Protein AF-A0A519RKP4-F1 (afdb_monomer)

Foldseek 3Di:
DDWDWDDDPPWWTWTWDQDPVLWIWTAWTTDVPPGIFGCNPPTDTDDPVLSVQLVVQVPDPDHPCVSNLVSVLVSCVVCVVRDDVVRCVVVVSDPPPD

Radius of gyration: 13.01 Å; Cα contacts (8 Å, |Δi|>4): 133; chains: 1; bounding box: 34×30×34 Å

Mean predicted aligned error: 7.37 Å

Structure (mmCIF, N/CA/C/O backbone):
data_AF-A0A519RKP4-F1
#
_entry.id   AF-A0A519RKP4-F1
#
loop_
_atom_site.group_PDB
_atom_site.id
_atom_site.type_symbol
_atom_site.label_atom_id
_atom_site.label_alt_id
_atom_site.label_comp_id
_atom_site.label_asym_id
_atom_site.label_entity_id
_atom_site.label_seq_id
_atom_site.pdbx_PDB_ins_code
_atom_site.Cartn_x
_atom_site.Cartn_y
_atom_site.Cartn_z
_atom_site.occupancy
_atom_site.B_iso_or_equiv
_atom_site.auth_seq_id
_atom_site.auth_comp_id
_atom_site.auth_asym_id
_atom_site.auth_atom_id
_atom_site.pdbx_PDB_model_num
ATOM 1 N N . MET A 1 1 ? -4.330 14.836 6.276 1.00 28.73 1 MET A N 1
ATOM 2 C CA . MET A 1 1 ? -3.654 13.925 5.331 1.00 28.73 1 MET A CA 1
ATOM 3 C C . MET A 1 1 ? -2.602 13.181 6.141 1.00 28.73 1 MET A C 1
ATOM 5 O O . MET A 1 1 ? -1.655 13.816 6.581 1.00 28.73 1 MET A O 1
ATOM 9 N N . ALA A 1 2 ? -2.853 11.922 6.509 1.00 27.86 2 ALA A N 1
ATOM 10 C CA . ALA A 1 2 ? -1.916 11.144 7.321 1.00 27.86 2 ALA A CA 1
ATOM 11 C C . ALA A 1 2 ? -0.908 10.482 6.377 1.00 27.86 2 ALA A C 1
ATOM 13 O O . ALA A 1 2 ? -1.285 9.639 5.569 1.00 27.86 2 ALA A O 1
ATOM 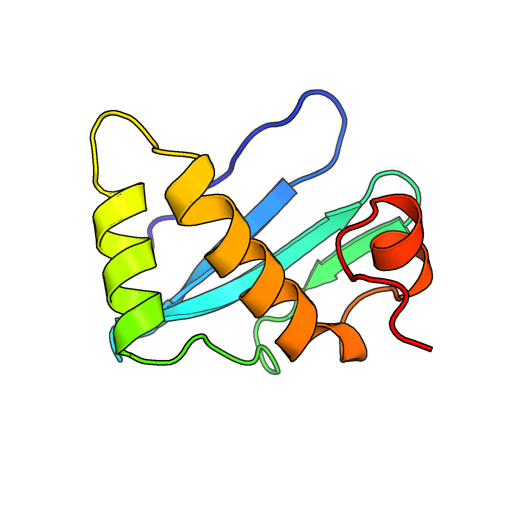14 N N . ILE A 1 3 ? 0.340 10.939 6.432 1.00 36.12 3 ILE A N 1
ATOM 15 C CA . ILE A 1 3 ? 1.452 10.389 5.660 1.00 36.12 3 ILE A CA 1
ATOM 16 C C . ILE A 1 3 ? 2.130 9.352 6.561 1.00 36.12 3 ILE A C 1
ATOM 18 O O . ILE A 1 3 ? 2.659 9.702 7.615 1.00 36.12 3 ILE A O 1
ATOM 22 N N . PHE A 1 4 ? 2.057 8.074 6.191 1.00 42.28 4 PHE A N 1
ATOM 23 C CA . PHE A 1 4 ? 2.667 6.981 6.949 1.00 42.28 4 PHE A CA 1
ATOM 24 C C . PHE A 1 4 ? 4.066 6.699 6.395 1.00 42.28 4 PHE A C 1
ATOM 26 O O . PHE A 1 4 ? 4.223 5.908 5.471 1.00 42.28 4 PHE A O 1
ATOM 33 N N . THR A 1 5 ? 5.088 7.351 6.952 1.00 41.31 5 THR A N 1
ATOM 34 C CA . THR A 1 5 ? 6.479 7.187 6.503 1.00 41.31 5 THR A CA 1
ATOM 35 C C . THR A 1 5 ? 7.202 6.127 7.340 1.00 41.31 5 THR A C 1
ATOM 37 O O . THR A 1 5 ? 7.678 6.410 8.443 1.00 41.31 5 THR A O 1
ATOM 40 N N . LYS A 1 6 ? 7.345 4.899 6.821 1.00 46.88 6 LYS A N 1
ATOM 41 C CA . LYS A 1 6 ? 8.210 3.884 7.450 1.00 46.88 6 LYS A CA 1
ATOM 42 C C . LYS A 1 6 ? 9.672 4.196 7.113 1.00 46.88 6 LYS A C 1
ATOM 44 O O . LYS A 1 6 ? 10.102 4.029 5.977 1.00 46.88 6 LYS A O 1
ATOM 49 N N . HIS A 1 7 ? 10.427 4.669 8.103 1.00 41.00 7 HIS A N 1
ATOM 50 C CA . HIS A 1 7 ? 11.858 4.938 7.965 1.00 41.00 7 HIS A CA 1
ATOM 51 C C . HIS A 1 7 ? 12.642 3.630 8.076 1.00 41.00 7 HIS A C 1
ATOM 53 O O . HIS A 1 7 ? 12.801 3.086 9.169 1.00 41.00 7 HIS A O 1
ATOM 59 N N . VAL A 1 8 ? 13.166 3.138 6.959 1.00 48.00 8 VAL A N 1
ATOM 60 C CA . VAL A 1 8 ? 14.179 2.081 6.959 1.00 48.00 8 VAL A CA 1
ATOM 61 C C . VAL A 1 8 ? 15.528 2.769 6.741 1.00 48.00 8 VAL A C 1
ATOM 63 O O . VAL A 1 8 ? 15.684 3.591 5.839 1.00 48.00 8 VAL A O 1
ATOM 66 N N . ARG A 1 9 ? 16.491 2.552 7.646 1.00 41.81 9 ARG A N 1
ATOM 67 C CA . AR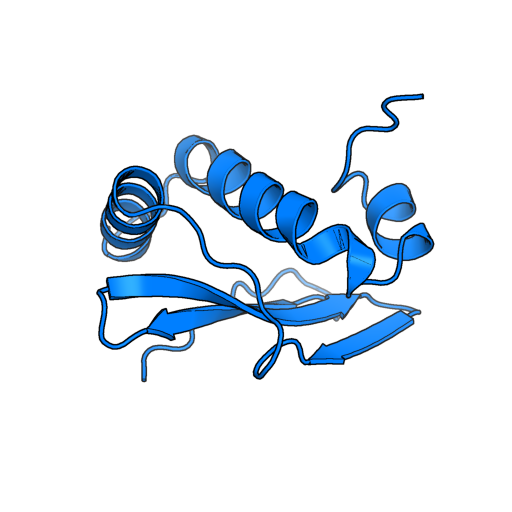G A 1 9 ? 17.786 3.256 7.620 1.00 41.81 9 ARG A CA 1
ATOM 68 C C . ARG A 1 9 ? 18.451 3.097 6.237 1.00 41.81 9 ARG A C 1
ATOM 70 O O . ARG A 1 9 ? 18.654 1.976 5.789 1.00 41.81 9 ARG A O 1
ATOM 77 N N . LYS A 1 10 ? 18.818 4.250 5.649 1.00 42.75 10 LYS A N 1
ATOM 78 C CA . LYS A 1 10 ? 19.277 4.545 4.268 1.00 42.75 10 LYS A CA 1
ATOM 79 C C . LYS A 1 10 ? 18.183 4.613 3.182 1.00 42.75 10 LYS A C 1
ATOM 81 O O . LYS A 1 10 ? 17.922 3.642 2.489 1.00 42.75 10 LYS A O 1
ATOM 86 N N . GLY A 1 11 ? 17.629 5.816 2.984 1.00 55.53 11 GLY A N 1
ATOM 87 C CA . GLY A 1 11 ? 17.253 6.368 1.665 1.00 55.53 11 GLY A CA 1
ATOM 88 C C . GLY A 1 11 ? 15.970 5.885 0.980 1.00 55.53 11 GLY A C 1
ATOM 89 O O . GLY A 1 11 ? 15.502 6.558 0.061 1.00 55.53 11 GLY A O 1
ATOM 90 N N . HIS A 1 12 ? 15.372 4.779 1.419 1.00 66.62 12 HIS A N 1
ATOM 91 C CA . HIS A 1 12 ? 14.164 4.234 0.802 1.00 66.62 12 HIS A CA 1
ATOM 92 C C . HIS A 1 12 ? 12.937 4.468 1.679 1.00 66.62 12 HIS A C 1
ATOM 94 O O . HIS A 1 12 ? 12.922 4.163 2.873 1.00 66.62 12 HIS A O 1
ATOM 100 N N . PHE A 1 13 ? 11.901 5.038 1.076 1.00 77.69 13 PHE A N 1
ATOM 101 C CA . PHE A 1 13 ? 10.618 5.268 1.721 1.00 77.69 13 PHE A CA 1
ATOM 102 C C . PHE A 1 13 ? 9.495 5.039 0.720 1.00 77.69 13 PHE A C 1
ATOM 104 O O . PHE A 1 13 ? 9.660 5.206 -0.491 1.00 77.69 13 PHE A O 1
ATOM 111 N N . ILE A 1 14 ? 8.352 4.634 1.256 1.00 82.50 14 ILE A N 1
ATOM 112 C CA . ILE A 1 14 ? 7.121 4.440 0.509 1.00 82.50 14 ILE A CA 1
ATOM 113 C C . ILE A 1 14 ? 6.057 5.272 1.200 1.00 82.50 14 ILE A C 1
ATOM 115 O O . ILE A 1 14 ? 5.854 5.132 2.406 1.00 82.50 14 ILE A O 1
ATOM 119 N N . ASP A 1 15 ? 5.391 6.120 0.427 1.00 86.56 15 ASP A N 1
ATOM 120 C CA . ASP A 1 15 ? 4.258 6.907 0.881 1.00 86.56 15 ASP A CA 1
ATOM 121 C C . ASP A 1 15 ? 2.965 6.341 0.319 1.00 86.56 15 ASP A C 1
ATOM 123 O O . ASP A 1 15 ? 2.843 6.049 -0.874 1.00 86.56 15 ASP A O 1
ATOM 127 N N . PHE A 1 16 ? 1.968 6.272 1.191 1.00 88.00 16 PHE A N 1
ATOM 128 C CA . PHE A 1 16 ? 0.612 5.863 0.863 1.00 88.00 16 PHE A CA 1
ATOM 129 C C . PHE A 1 16 ? -0.335 7.047 1.020 1.00 88.00 16 PHE A C 1
ATOM 131 O O . PHE A 1 16 ? -0.095 7.961 1.811 1.00 88.00 16 PHE A O 1
ATOM 138 N N . ASN A 1 17 ? -1.435 7.014 0.283 1.00 89.19 17 ASN A N 1
ATOM 139 C CA . ASN A 1 17 ? -2.522 7.964 0.423 1.00 89.19 17 ASN A CA 1
ATOM 140 C C . ASN A 1 17 ? -3.840 7.236 0.656 1.00 89.19 17 ASN A C 1
ATOM 142 O O . ASN A 1 17 ? -4.094 6.180 0.081 1.00 89.19 17 ASN A O 1
ATOM 146 N N . LEU A 1 18 ? -4.674 7.835 1.501 1.00 88.75 18 LEU A N 1
ATOM 147 C CA . LEU A 1 18 ? -6.045 7.414 1.724 1.00 88.75 18 LEU A CA 1
ATOM 148 C C . LEU A 1 18 ? -6.956 8.319 0.900 1.00 88.75 18 LEU A C 1
ATOM 150 O O . LEU A 1 18 ? -7.029 9.525 1.148 1.00 88.75 18 LEU A O 1
ATOM 154 N N . THR A 1 19 ? -7.639 7.750 -0.086 1.00 86.75 19 THR A N 1
ATOM 155 C CA . THR A 1 19 ? -8.577 8.509 -0.914 1.00 86.75 19 THR A CA 1
ATOM 156 C C . THR A 1 19 ? -9.857 8.840 -0.149 1.00 86.75 19 THR A C 1
ATOM 158 O O . THR A 1 19 ? -10.157 8.257 0.894 1.00 86.75 19 THR A O 1
ATOM 161 N N . THR A 1 20 ? -10.659 9.755 -0.695 1.00 85.62 20 THR A N 1
ATOM 162 C CA . THR A 1 20 ? -12.001 10.083 -0.182 1.00 85.62 20 THR A CA 1
ATOM 163 C C . THR A 1 20 ? -12.910 8.856 -0.078 1.00 85.62 20 THR A C 1
ATOM 165 O O . THR A 1 20 ? -13.698 8.755 0.857 1.00 85.62 20 THR A O 1
ATOM 168 N N . ASP A 1 21 ? -12.733 7.884 -0.976 1.00 87.62 21 ASP A N 1
ATOM 169 C CA . ASP A 1 21 ? -13.442 6.595 -0.991 1.00 87.62 21 ASP A CA 1
ATOM 170 C C . ASP A 1 21 ? -12.908 5.573 0.028 1.00 87.62 21 ASP A C 1
ATOM 172 O O . ASP A 1 21 ? -13.305 4.411 0.010 1.00 87.62 21 ASP A O 1
ATOM 176 N N . LYS A 1 22 ? -11.994 5.987 0.914 1.00 88.94 22 LYS A N 1
ATOM 177 C CA . LYS A 1 22 ? -11.311 5.130 1.894 1.00 88.94 22 LYS A CA 1
ATOM 178 C C . LYS A 1 22 ? -10.504 3.989 1.262 1.00 88.94 22 LYS A C 1
ATOM 180 O O . LYS A 1 22 ? -10.370 2.920 1.855 1.00 88.94 22 LYS A O 1
ATOM 185 N N . LEU A 1 23 ? -9.951 4.224 0.073 1.00 91.56 23 LEU A N 1
ATOM 186 C CA . LEU A 1 23 ? -9.062 3.280 -0.597 1.00 91.56 23 LEU A CA 1
ATOM 187 C C . LEU A 1 23 ? -7.607 3.699 -0.416 1.00 91.56 23 LEU A C 1
ATOM 189 O O . LEU A 1 23 ? -7.289 4.890 -0.440 1.00 91.56 23 LEU A O 1
ATOM 193 N N . ILE A 1 24 ? -6.726 2.717 -0.248 1.00 91.56 24 ILE A N 1
ATOM 194 C CA . ILE A 1 24 ? -5.287 2.945 -0.125 1.00 91.56 24 ILE A CA 1
ATOM 195 C C . ILE A 1 24 ? -4.650 2.959 -1.512 1.00 91.56 24 ILE A C 1
ATOM 197 O O . ILE A 1 24 ? -4.851 2.046 -2.314 1.00 91.56 24 ILE A O 1
ATOM 201 N N . SER A 1 25 ? -3.869 4.000 -1.786 1.00 89.75 25 SER A N 1
ATOM 202 C CA . SER A 1 25 ? -3.146 4.194 -3.041 1.00 89.75 25 SER A CA 1
ATOM 203 C C . SER A 1 25 ? -1.666 4.470 -2.787 1.00 89.75 25 SER A C 1
ATOM 205 O O . SER A 1 25 ? -1.303 5.080 -1.780 1.00 89.75 25 SER A O 1
ATOM 207 N N . LEU A 1 26 ? -0.798 4.054 -3.712 1.00 88.75 26 LEU A N 1
ATOM 208 C CA . LEU A 1 26 ? 0.631 4.361 -3.643 1.00 88.75 26 LEU A CA 1
ATOM 209 C C . LEU A 1 26 ? 0.831 5.819 -4.062 1.00 88.75 26 LEU A C 1
ATOM 211 O O . LEU A 1 26 ? 0.395 6.207 -5.143 1.00 88.75 26 LEU A O 1
ATOM 215 N N . CYS A 1 27 ? 1.442 6.633 -3.211 1.00 87.31 27 CYS A N 1
ATOM 216 C CA . CYS A 1 27 ? 1.712 8.038 -3.499 1.00 87.31 27 CYS A CA 1
ATOM 217 C C . CYS A 1 27 ? 3.087 8.181 -4.129 1.00 87.31 27 CYS A C 1
ATOM 219 O O . CYS A 1 27 ? 3.222 8.703 -5.233 1.00 87.31 27 CYS A O 1
ATOM 221 N N . ARG A 1 28 ? 4.112 7.714 -3.415 1.00 86.88 28 ARG A N 1
ATOM 222 C CA . ARG A 1 28 ? 5.508 7.827 -3.828 1.00 86.88 28 ARG A CA 1
ATOM 223 C C . ARG A 1 28 ? 6.284 6.611 -3.387 1.00 86.88 28 ARG A C 1
ATOM 225 O O . ARG A 1 28 ? 5.977 6.012 -2.359 1.00 86.88 28 ARG A O 1
ATOM 232 N N . ILE A 1 29 ? 7.309 6.289 -4.154 1.00 86.06 29 ILE A N 1
ATOM 233 C CA . ILE A 1 29 ? 8.287 5.277 -3.794 1.00 86.06 29 ILE A CA 1
ATOM 234 C C . ILE A 1 29 ? 9.678 5.788 -4.140 1.00 86.06 29 ILE A C 1
ATOM 236 O O . ILE A 1 29 ? 9.903 6.304 -5.233 1.00 86.06 29 ILE A O 1
ATOM 240 N N . SER A 1 30 ? 10.596 5.677 -3.187 1.00 85.44 30 SER A 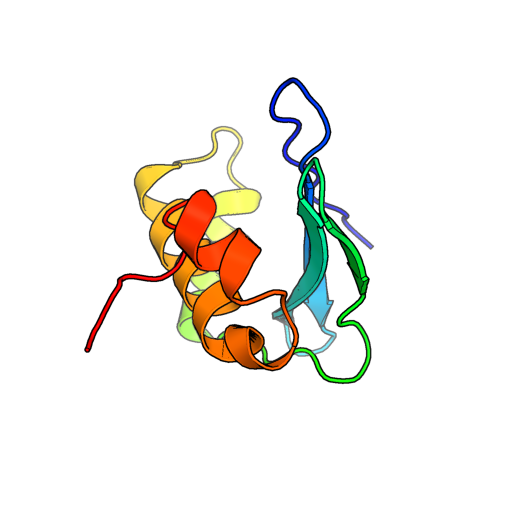N 1
ATOM 241 C CA . SER A 1 30 ? 11.996 6.044 -3.357 1.00 85.44 30 SER A CA 1
ATOM 242 C C . SER A 1 30 ? 12.868 4.820 -3.143 1.00 85.44 30 SER A C 1
ATOM 244 O O . SER A 1 30 ? 12.775 4.181 -2.093 1.00 85.44 30 SER A O 1
ATOM 246 N N . PHE A 1 31 ? 13.726 4.533 -4.118 1.00 82.69 31 PHE A N 1
ATOM 247 C CA . PHE A 1 31 ? 14.759 3.507 -4.024 1.00 82.69 31 PHE A CA 1
ATOM 248 C C . PHE A 1 31 ? 16.133 4.164 -4.083 1.00 82.69 31 PHE A C 1
ATOM 250 O O . PHE A 1 31 ? 16.384 5.040 -4.919 1.00 82.69 31 PHE A O 1
ATOM 257 N N . ASP A 1 32 ? 17.021 3.740 -3.188 1.00 77.88 32 ASP A N 1
ATOM 258 C CA . ASP A 1 32 ? 18.409 4.194 -3.189 1.00 77.88 32 ASP A CA 1
ATOM 259 C C . ASP A 1 32 ? 19.053 3.762 -4.518 1.00 77.88 32 ASP A C 1
ATOM 261 O O . ASP A 1 32 ? 18.908 2.618 -4.933 1.00 77.88 32 ASP A O 1
ATOM 265 N N . GLY A 1 33 ? 19.671 4.694 -5.245 1.00 79.38 33 GLY A N 1
ATOM 266 C CA . GLY A 1 33 ? 20.246 4.424 -6.571 1.00 79.38 33 GLY A CA 1
ATOM 267 C C . GLY A 1 33 ? 19.310 4.609 -7.778 1.00 79.38 33 GLY A C 1
ATOM 268 O O . GLY A 1 33 ? 19.820 4.812 -8.876 1.00 79.38 33 GLY A O 1
ATOM 269 N N . TYR A 1 34 ? 17.982 4.652 -7.599 1.00 81.06 34 TYR A N 1
ATOM 270 C CA . TYR A 1 34 ? 17.021 4.914 -8.694 1.00 81.06 34 TYR A CA 1
ATOM 271 C C . TYR A 1 34 ? 16.352 6.289 -8.595 1.00 81.06 34 TYR A C 1
ATOM 273 O O . TYR A 1 34 ? 15.995 6.888 -9.609 1.00 81.06 34 TYR A O 1
ATOM 281 N N . GLY A 1 35 ? 16.205 6.814 -7.376 1.00 83.19 35 GLY A N 1
ATOM 282 C CA . GLY A 1 35 ? 15.528 8.080 -7.108 1.00 83.19 35 GLY A CA 1
ATOM 283 C C . GLY A 1 35 ? 14.080 7.898 -6.650 1.00 83.19 35 GLY A C 1
ATOM 284 O O . GLY A 1 35 ? 13.703 6.852 -6.123 1.00 83.19 35 GLY A O 1
ATOM 285 N N . CYS A 1 36 ? 13.275 8.953 -6.812 1.00 82.62 36 CYS A N 1
ATOM 286 C CA . CYS A 1 36 ? 11.905 9.039 -6.300 1.00 82.62 36 CYS A CA 1
ATOM 287 C C . CYS A 1 36 ? 10.882 9.028 -7.444 1.00 82.62 36 CYS A C 1
ATOM 289 O O . CYS A 1 36 ? 10.920 9.897 -8.317 1.00 82.62 36 CYS A O 1
ATOM 291 N N . CYS A 1 37 ? 9.958 8.065 -7.427 1.00 84.00 37 CYS A N 1
ATOM 292 C CA . CYS A 1 37 ? 8.815 7.990 -8.335 1.00 84.00 37 CYS A CA 1
ATOM 293 C C . CYS A 1 37 ? 7.553 8.491 -7.627 1.00 84.00 37 CYS A C 1
ATOM 295 O O . CYS A 1 37 ? 7.233 8.042 -6.525 1.00 84.00 37 CYS A O 1
ATOM 297 N N . ASN A 1 38 ? 6.821 9.401 -8.273 1.00 85.25 38 ASN A N 1
ATOM 298 C CA . ASN A 1 38 ? 5.535 9.903 -7.798 1.00 85.25 38 ASN A CA 1
ATOM 299 C C . ASN A 1 38 ? 4.403 9.340 -8.663 1.00 85.25 38 ASN A C 1
ATOM 301 O O . ASN A 1 38 ? 4.383 9.548 -9.873 1.00 85.25 38 ASN A O 1
ATOM 305 N N . LEU A 1 39 ? 3.457 8.650 -8.029 1.00 83.62 39 LEU A N 1
ATOM 306 C CA . LEU A 1 39 ? 2.367 7.927 -8.684 1.00 83.62 39 LEU A CA 1
ATOM 307 C C . LEU A 1 39 ? 1.006 8.629 -8.557 1.00 83.62 39 LEU A C 1
ATOM 309 O O . LEU A 1 39 ? 0.009 8.089 -9.022 1.00 83.62 39 LEU A O 1
ATOM 313 N N . THR A 1 40 ? 0.939 9.819 -7.949 1.00 70.06 40 THR A N 1
ATOM 314 C CA . THR A 1 40 ? -0.304 10.474 -7.486 1.00 70.06 40 THR A CA 1
ATOM 315 C C . THR A 1 40 ? -1.486 10.494 -8.463 1.00 70.06 40 THR A C 1
ATOM 317 O O . THR A 1 40 ? -2.614 10.341 -8.002 1.00 70.06 40 THR A O 1
ATOM 320 N N . ASP A 1 41 ? -1.268 10.630 -9.774 1.00 68.62 41 ASP A N 1
ATOM 321 C CA . ASP A 1 41 ? -2.358 10.728 -10.761 1.00 68.62 41 ASP A CA 1
ATOM 322 C C . ASP A 1 41 ? -2.749 9.390 -11.415 1.00 68.62 41 ASP A C 1
ATOM 324 O O . ASP A 1 41 ? -3.900 9.216 -11.806 1.00 68.62 41 ASP A O 1
ATOM 328 N N . ASN A 1 42 ? -1.830 8.421 -11.491 1.00 73.19 42 ASN A N 1
ATOM 329 C CA . ASN A 1 42 ? -2.044 7.132 -12.178 1.00 73.19 42 ASN A CA 1
ATOM 330 C C . ASN A 1 42 ? -1.981 5.919 -11.237 1.00 73.19 42 ASN A C 1
ATOM 332 O O . ASN A 1 42 ? -2.019 4.771 -11.675 1.00 73.19 42 ASN A O 1
ATOM 336 N N . SER A 1 43 ? -1.882 6.174 -9.934 1.00 82.75 43 SER A N 1
ATOM 337 C CA . SER A 1 43 ? -1.795 5.160 -8.892 1.00 82.75 43 SER A CA 1
ATOM 338 C C . SER A 1 43 ? -3.032 4.268 -8.879 1.00 82.75 43 SER A C 1
ATOM 340 O O . SER A 1 43 ? -4.149 4.704 -8.572 1.00 82.75 43 SER A O 1
ATOM 342 N N . LYS A 1 44 ? -2.823 2.982 -9.166 1.00 89.75 44 LYS A N 1
ATOM 343 C CA . LYS A 1 44 ? -3.812 1.942 -8.900 1.00 89.75 44 LYS A CA 1
ATOM 344 C C . LYS A 1 44 ? -3.940 1.764 -7.387 1.00 89.75 44 LYS A C 1
ATOM 346 O O . LYS A 1 44 ? -2.965 1.853 -6.637 1.00 89.75 44 LYS A O 1
ATOM 351 N N . LYS A 1 45 ? -5.169 1.518 -6.946 1.00 91.19 45 LYS A N 1
ATOM 352 C CA . LYS A 1 45 ? -5.559 1.459 -5.533 1.00 91.19 45 LYS A CA 1
ATOM 353 C C . LYS A 1 45 ? -5.823 0.012 -5.131 1.00 91.19 45 LYS A C 1
ATOM 355 O O . LYS A 1 45 ? -6.204 -0.794 -5.980 1.00 91.19 45 LYS A O 1
ATOM 360 N N . LEU A 1 46 ? -5.665 -0.295 -3.847 1.00 91.88 46 LEU A N 1
ATOM 361 C CA . LEU A 1 46 ? -6.191 -1.540 -3.291 1.00 91.88 46 LEU A CA 1
ATOM 362 C C . LEU A 1 46 ? -7.722 -1.551 -3.394 1.00 91.88 46 LEU A C 1
ATOM 364 O O . LEU A 1 46 ? -8.373 -0.503 -3.378 1.00 91.88 46 LEU A O 1
ATOM 368 N N . ASP A 1 47 ? -8.300 -2.749 -3.458 1.00 92.25 47 ASP A N 1
ATOM 369 C CA . ASP A 1 47 ? -9.745 -2.913 -3.316 1.00 92.25 47 ASP A CA 1
ATOM 370 C C . ASP A 1 47 ? -10.218 -2.514 -1.907 1.00 92.25 47 ASP A C 1
ATOM 372 O O . ASP A 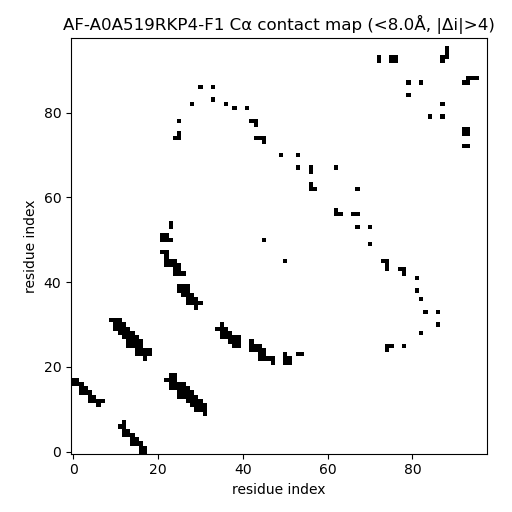1 47 ? -9.421 -2.248 -1.000 1.00 92.25 47 ASP A O 1
ATOM 376 N N . PHE A 1 48 ? -11.535 -2.442 -1.723 1.00 91.94 48 PHE A N 1
ATOM 377 C CA . PHE A 1 48 ? -12.132 -1.991 -0.471 1.00 91.94 48 PHE A CA 1
ATOM 378 C C . PHE A 1 48 ? -11.769 -2.882 0.726 1.00 91.94 48 PHE A C 1
ATOM 380 O O . PHE A 1 48 ? -11.449 -2.362 1.796 1.00 91.94 48 PHE A O 1
ATOM 387 N N . GLU A 1 49 ? -11.780 -4.207 0.567 1.00 93.00 49 GLU A N 1
ATOM 388 C CA . GLU A 1 49 ? -11.504 -5.136 1.668 1.00 93.00 49 GLU A CA 1
ATOM 389 C C . GLU A 1 49 ? -10.045 -5.048 2.109 1.00 93.00 49 GLU A C 1
ATOM 391 O O . GLU A 1 49 ? -9.748 -4.986 3.306 1.00 93.00 49 GLU A O 1
ATOM 396 N N . LYS A 1 50 ? -9.126 -4.986 1.145 1.00 92.75 50 LYS A N 1
ATOM 397 C CA . LYS A 1 50 ? -7.694 -4.848 1.41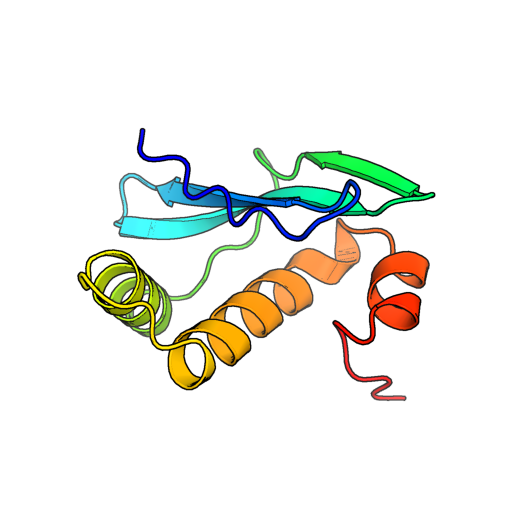9 1.00 92.75 50 LYS A CA 1
ATOM 398 C C . LYS A 1 50 ? -7.331 -3.472 1.946 1.00 92.75 50 LYS A C 1
ATOM 400 O O . LYS A 1 50 ? -6.538 -3.383 2.878 1.00 92.75 50 LYS A O 1
ATOM 405 N N . SER A 1 51 ? -7.942 -2.414 1.415 1.00 93.25 51 SER A N 1
ATOM 406 C CA . SER A 1 51 ? -7.772 -1.056 1.941 1.00 93.25 51 SER A CA 1
ATOM 407 C C . SER A 1 51 ? -8.232 -0.973 3.388 1.00 93.25 51 SER A C 1
ATOM 409 O O . SER A 1 51 ? -7.519 -0.426 4.222 1.00 93.25 51 SER A O 1
ATOM 411 N N . LYS A 1 52 ? -9.382 -1.574 3.714 1.00 93.19 52 LYS A N 1
ATOM 412 C CA . LYS A 1 52 ? -9.872 -1.637 5.090 1.00 93.19 52 LYS A CA 1
ATOM 413 C C . LYS A 1 52 ? -8.877 -2.350 6.004 1.00 93.19 52 LYS A C 1
ATOM 415 O O . LYS A 1 52 ? -8.507 -1.776 7.018 1.00 93.19 52 LYS A O 1
ATOM 420 N N . LYS A 1 53 ? -8.396 -3.541 5.621 1.00 92.06 53 LYS A N 1
ATOM 421 C CA . LYS A 1 53 ? -7.365 -4.268 6.386 1.00 92.06 53 LYS A CA 1
ATOM 422 C C . LYS A 1 53 ? -6.113 -3.422 6.588 1.00 92.06 53 LYS A C 1
ATOM 424 O O . LYS A 1 53 ? -5.620 -3.327 7.700 1.00 92.06 53 LYS A O 1
ATOM 429 N N . PHE A 1 54 ? -5.636 -2.764 5.535 1.00 91.75 54 PHE A N 1
ATOM 430 C CA . PHE A 1 54 ? -4.469 -1.891 5.611 1.00 91.75 54 PHE A CA 1
ATOM 431 C C . PHE A 1 54 ? -4.682 -0.762 6.627 1.00 91.75 54 PHE A C 1
ATOM 433 O O . PHE A 1 54 ? -3.810 -0.507 7.449 1.00 91.75 54 PHE A O 1
ATOM 440 N N . ILE A 1 55 ? -5.844 -0.101 6.587 1.00 90.56 55 ILE A N 1
ATOM 441 C CA . ILE A 1 55 ? -6.201 0.979 7.516 1.00 90.56 55 ILE A CA 1
ATOM 442 C C . ILE A 1 55 ? -6.285 0.452 8.953 1.00 90.56 55 ILE A C 1
ATOM 444 O O . ILE A 1 55 ? -5.711 1.062 9.850 1.00 90.56 55 ILE A O 1
ATOM 448 N N . ASP A 1 56 ? -6.959 -0.678 9.177 1.00 91.50 56 ASP A N 1
ATOM 449 C CA . ASP A 1 56 ? -7.019 -1.331 10.489 1.00 91.50 56 ASP A CA 1
ATOM 450 C C . ASP A 1 56 ? -5.599 -1.587 11.024 1.00 91.50 56 ASP A C 1
ATOM 452 O O . ASP A 1 56 ? -5.274 -1.131 12.116 1.00 91.50 56 ASP A O 1
ATOM 456 N N . GLU A 1 57 ? -4.705 -2.180 10.226 1.00 89.50 57 GLU A N 1
ATOM 457 C CA . GLU A 1 57 ? -3.323 -2.462 10.640 1.00 89.50 57 GLU A CA 1
ATOM 458 C C . GLU A 1 57 ? -2.508 -1.203 10.961 1.00 89.50 57 GLU A C 1
ATOM 460 O O . GLU A 1 57 ? -1.824 -1.167 11.980 1.00 89.50 57 GLU A O 1
ATOM 465 N N . ILE A 1 58 ? -2.578 -0.148 10.139 1.00 85.25 58 ILE A N 1
ATOM 466 C CA . ILE A 1 58 ? -1.801 1.083 10.385 1.00 85.25 58 ILE A CA 1
ATOM 467 C C . ILE A 1 58 ? -2.368 1.953 11.511 1.00 85.25 58 ILE A C 1
ATOM 469 O O . ILE A 1 58 ? -1.686 2.863 11.982 1.00 85.25 58 ILE A O 1
ATOM 473 N N . THR A 1 59 ? -3.622 1.722 11.906 1.00 87.44 59 THR A N 1
ATOM 474 C CA . THR A 1 59 ? -4.253 2.422 13.036 1.00 87.44 59 THR A CA 1
ATOM 475 C C . THR A 1 59 ? -4.011 1.725 14.372 1.00 87.44 59 THR A C 1
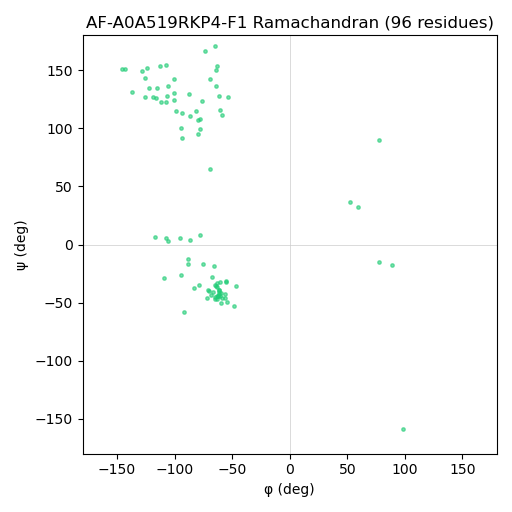ATOM 477 O O . THR A 1 59 ? -4.231 2.341 15.418 1.00 87.44 59 THR A O 1
ATOM 480 N N . LYS A 1 60 ? -3.510 0.481 14.365 1.00 87.19 60 LYS A N 1
ATOM 481 C CA . LYS A 1 60 ? -3.047 -0.201 15.577 1.00 87.19 60 LYS A CA 1
ATOM 482 C C . LYS A 1 60 ? -1.846 0.527 16.183 1.00 87.19 60 LYS A C 1
ATOM 484 O O . LYS A 1 60 ? -1.027 1.127 15.492 1.00 87.19 60 LYS A O 1
ATOM 489 N N . THR A 1 61 ? -1.722 0.430 17.506 1.00 85.25 61 THR A N 1
ATOM 490 C CA . THR A 1 61 ? -0.564 0.958 18.243 1.00 85.25 61 THR A CA 1
ATOM 491 C C . THR A 1 61 ? 0.728 0.230 17.871 1.00 85.25 61 THR A C 1
ATOM 493 O O . THR A 1 61 ? 1.785 0.852 17.811 1.00 85.25 61 THR A O 1
ATOM 496 N N . GLU A 1 62 ? 0.634 -1.071 17.596 1.00 85.94 62 GLU A N 1
ATOM 497 C CA . GLU A 1 62 ? 1.735 -1.899 17.118 1.00 85.94 62 GLU A CA 1
ATOM 498 C C . GLU A 1 62 ? 1.416 -2.402 15.709 1.00 85.94 62 GLU A C 1
ATOM 500 O O . GLU A 1 62 ? 0.345 -2.956 15.460 1.00 85.94 62 GLU A O 1
ATOM 505 N N . LEU A 1 63 ? 2.339 -2.161 14.778 1.00 81.31 63 LEU A N 1
ATOM 506 C CA . LEU A 1 63 ? 2.176 -2.538 13.379 1.00 81.31 63 LEU A CA 1
ATOM 507 C C . LEU A 1 63 ? 2.521 -4.015 13.195 1.00 81.31 63 LEU A C 1
ATOM 509 O O . LEU A 1 63 ? 3.691 -4.392 13.298 1.00 81.31 63 LEU A O 1
ATOM 513 N N . GLU A 1 64 ? 1.538 -4.830 12.819 1.00 85.06 64 GLU A N 1
ATOM 514 C CA . GLU A 1 64 ? 1.799 -6.219 12.446 1.00 85.06 64 GLU A CA 1
ATOM 515 C C . GLU A 1 64 ? 2.334 -6.284 11.017 1.00 85.06 64 GLU A C 1
ATOM 517 O O . GLU A 1 64 ? 1.608 -6.287 10.018 1.00 85.06 64 GLU A O 1
ATOM 522 N N . GLN A 1 65 ? 3.661 -6.321 10.911 1.00 76.88 65 GLN A N 1
ATOM 523 C CA . GLN A 1 65 ? 4.338 -6.335 9.623 1.00 76.88 65 GLN A CA 1
ATOM 524 C C . GLN A 1 65 ? 3.952 -7.552 8.770 1.00 76.88 65 GLN A C 1
ATOM 526 O O . GLN A 1 65 ? 3.884 -7.410 7.552 1.00 76.88 65 GLN A O 1
ATOM 531 N N . GLU A 1 66 ? 3.659 -8.708 9.365 1.00 83.69 66 GLU A N 1
ATOM 532 C CA . GLU A 1 66 ? 3.238 -9.909 8.627 1.00 83.69 66 GLU A CA 1
ATOM 533 C C . GLU A 1 66 ? 1.898 -9.710 7.903 1.00 83.69 66 GLU A C 1
ATOM 535 O O . GLU A 1 66 ? 1.739 -10.158 6.770 1.00 83.69 66 GLU A O 1
ATOM 540 N N . SER A 1 67 ? 0.977 -8.9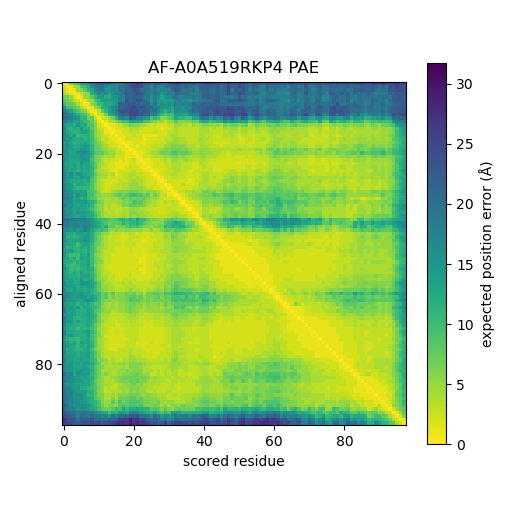53 8.505 1.00 85.12 67 SER A N 1
ATOM 541 C CA . SER A 1 67 ? -0.323 -8.615 7.915 1.00 85.12 67 SER A CA 1
ATOM 542 C C . SER A 1 67 ? -0.220 -7.491 6.882 1.00 85.12 67 SER A C 1
ATOM 544 O O . SER A 1 67 ? -0.922 -7.499 5.870 1.00 85.12 67 SER A O 1
ATOM 546 N N . LEU A 1 68 ? 0.676 -6.524 7.108 1.00 86.62 68 LEU A N 1
ATOM 547 C CA . LEU A 1 68 ? 0.814 -5.343 6.253 1.00 86.62 68 LEU A CA 1
ATOM 548 C C . LEU A 1 68 ? 1.678 -5.596 5.008 1.00 86.62 68 LEU A C 1
ATOM 550 O O . LEU A 1 68 ? 1.364 -5.097 3.928 1.00 86.62 68 LEU A O 1
ATOM 554 N N . THR A 1 69 ? 2.749 -6.386 5.138 1.00 86.69 69 THR A N 1
ATOM 555 C CA . THR A 1 69 ? 3.674 -6.735 4.043 1.00 86.69 69 THR A CA 1
ATOM 556 C C . THR A 1 69 ? 2.959 -7.202 2.772 1.00 86.69 69 THR A C 1
ATOM 558 O O . THR A 1 69 ? 3.203 -6.601 1.725 1.00 86.69 69 THR A O 1
ATOM 561 N N . PRO A 1 70 ? 2.051 -8.198 2.805 1.00 89.25 70 PRO A N 1
ATOM 562 C CA . PRO A 1 70 ? 1.386 -8.664 1.589 1.00 89.25 70 PRO A CA 1
ATOM 563 C C . PRO A 1 70 ? 0.519 -7.582 0.930 1.00 89.25 70 PRO A C 1
ATOM 565 O O . PRO A 1 70 ? 0.452 -7.523 -0.295 1.00 89.25 70 PRO A O 1
ATOM 568 N N . LEU A 1 71 ? -0.099 -6.689 1.713 1.00 90.94 71 LEU A N 1
ATOM 569 C CA . LEU A 1 71 ? -0.914 -5.591 1.181 1.00 90.94 71 LEU A CA 1
ATOM 570 C C . LEU A 1 71 ? -0.049 -4.529 0.486 1.00 90.94 71 LEU A C 1
ATOM 572 O O . LEU A 1 71 ? -0.412 -4.028 -0.577 1.00 90.94 71 LEU A O 1
ATOM 576 N N . VAL A 1 72 ? 1.113 -4.209 1.065 1.00 88.31 72 VAL A N 1
ATOM 577 C CA . VAL A 1 72 ? 2.094 -3.297 0.456 1.00 88.31 72 VAL A CA 1
ATOM 578 C C . VAL 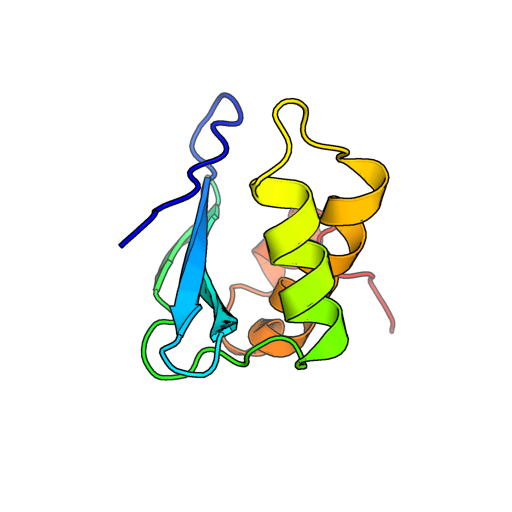A 1 72 ? 2.650 -3.890 -0.838 1.00 88.31 72 VAL A C 1
ATOM 580 O O . VAL A 1 72 ? 2.689 -3.199 -1.853 1.00 88.31 72 VAL A O 1
ATOM 583 N N . LEU A 1 73 ? 3.041 -5.168 -0.824 1.00 87.56 73 LEU A N 1
ATOM 584 C CA . LEU A 1 73 ? 3.554 -5.862 -2.008 1.00 87.56 73 LEU A CA 1
ATOM 585 C C . LEU A 1 73 ? 2.513 -5.914 -3.126 1.00 87.56 73 LEU A C 1
ATOM 587 O O . LEU A 1 73 ? 2.847 -5.687 -4.286 1.00 87.56 73 LEU A O 1
ATOM 591 N N . GLU A 1 74 ? 1.244 -6.154 -2.797 1.00 90.31 74 GLU A N 1
ATOM 592 C CA . GLU A 1 74 ? 0.179 -6.125 -3.794 1.00 90.31 74 GLU A CA 1
ATOM 593 C C . GLU A 1 74 ? 0.026 -4.732 -4.414 1.00 90.31 74 GLU A C 1
ATOM 595 O O . GLU A 1 74 ? -0.042 -4.607 -5.637 1.00 90.31 74 GLU A O 1
ATOM 600 N N . LEU A 1 75 ? 0.051 -3.680 -3.591 1.00 89.12 75 LEU A N 1
ATOM 601 C CA . LEU A 1 75 ? -0.034 -2.301 -4.061 1.00 89.12 75 LEU A CA 1
ATOM 602 C C . LEU A 1 75 ? 1.147 -1.935 -4.978 1.00 89.12 75 LEU A C 1
ATOM 604 O O . LEU A 1 75 ? 0.954 -1.270 -5.996 1.00 89.12 75 LEU A O 1
ATOM 608 N N . ILE A 1 76 ? 2.357 -2.400 -4.665 1.00 87.62 76 ILE A N 1
ATOM 609 C CA . ILE A 1 76 ? 3.534 -2.250 -5.531 1.00 87.62 76 ILE A CA 1
ATOM 610 C C . ILE A 1 76 ? 3.336 -3.031 -6.836 1.00 87.62 76 ILE A C 1
ATOM 612 O O . ILE A 1 76 ? 3.555 -2.489 -7.917 1.00 87.62 76 ILE A O 1
ATOM 616 N N . LYS A 1 77 ? 2.854 -4.277 -6.761 1.00 88.38 77 LYS A N 1
ATOM 617 C CA . LYS A 1 77 ? 2.654 -5.160 -7.918 1.00 88.38 77 LYS A CA 1
ATOM 618 C C . LYS A 1 77 ? 1.633 -4.604 -8.910 1.00 88.38 77 LYS A C 1
ATOM 620 O O . LYS A 1 77 ? 1.892 -4.634 -10.111 1.00 88.38 77 LYS A O 1
ATOM 625 N N . ILE A 1 78 ? 0.498 -4.077 -8.446 1.00 91.06 78 ILE A N 1
ATOM 626 C CA . ILE A 1 78 ? -0.507 -3.474 -9.342 1.00 91.06 78 ILE A CA 1
ATOM 627 C C . ILE A 1 78 ? 0.012 -2.186 -9.999 1.00 91.06 78 ILE A C 1
ATOM 629 O O . ILE A 1 78 ? -0.392 -1.863 -11.116 1.00 91.06 78 ILE A O 1
ATOM 633 N N . ASN A 1 79 ? 0.934 -1.486 -9.331 1.00 89.19 79 ASN A N 1
ATOM 634 C CA . ASN A 1 79 ? 1.571 -0.259 -9.804 1.00 89.19 79 ASN A CA 1
ATOM 635 C C . ASN A 1 79 ? 2.926 -0.494 -10.492 1.00 89.19 79 ASN A C 1
ATOM 637 O O . ASN A 1 79 ? 3.582 0.480 -10.848 1.00 89.19 79 ASN A O 1
ATOM 641 N N . LYS A 1 80 ? 3.351 -1.748 -10.714 1.00 86.94 80 LYS A N 1
ATOM 642 C CA . LYS A 1 80 ? 4.693 -2.075 -11.233 1.00 86.94 80 LYS A CA 1
ATOM 643 C C . LYS A 1 80 ? 5.025 -1.391 -12.559 1.00 86.94 80 LYS A C 1
ATOM 645 O O . LYS A 1 80 ? 6.171 -1.052 -12.798 1.00 86.94 80 LYS A O 1
ATOM 650 N N . GLU A 1 81 ? 4.014 -1.154 -13.395 1.00 85.88 81 GLU A N 1
ATOM 651 C CA . GLU A 1 81 ? 4.144 -0.476 -14.695 1.00 85.88 81 GLU A CA 1
ATOM 652 C C . GLU A 1 81 ? 4.553 1.001 -14.557 1.00 85.88 81 GLU A C 1
ATOM 654 O O . GLU A 1 81 ? 5.023 1.615 -15.509 1.00 85.88 81 GLU A O 1
ATOM 659 N N . HIS A 1 82 ? 4.375 1.572 -13.368 1.00 84.88 82 HIS A N 1
ATOM 660 C CA . HIS A 1 82 ? 4.694 2.955 -13.032 1.00 84.88 82 HIS A CA 1
ATOM 661 C C . HIS A 1 82 ? 5.935 3.068 -12.130 1.00 84.88 82 HIS A C 1
ATOM 663 O O . HIS A 1 82 ? 6.252 4.157 -11.659 1.00 84.88 82 HIS A O 1
ATOM 669 N N . ILE A 1 83 ? 6.627 1.961 -11.851 1.00 85.81 83 ILE A N 1
ATOM 670 C CA . ILE A 1 83 ? 7.805 1.902 -10.979 1.00 85.81 83 ILE A CA 1
ATOM 671 C C . ILE A 1 83 ? 8.962 1.285 -11.776 1.00 85.81 83 ILE A C 1
ATOM 673 O O . ILE A 1 83 ? 8.742 0.491 -12.689 1.00 85.81 83 ILE A O 1
ATOM 677 N N . TRP A 1 84 ? 10.207 1.635 -11.445 1.00 86.75 84 TRP A N 1
ATOM 678 C CA . TRP A 1 84 ? 11.384 0.998 -12.042 1.00 86.75 84 TRP A CA 1
ATOM 679 C C . TRP A 1 84 ? 11.370 -0.507 -11.776 1.00 86.75 84 TRP A C 1
ATOM 681 O O . TRP A 1 84 ? 11.529 -0.935 -10.634 1.00 86.75 84 TRP A O 1
ATOM 691 N N . THR A 1 85 ? 11.172 -1.304 -12.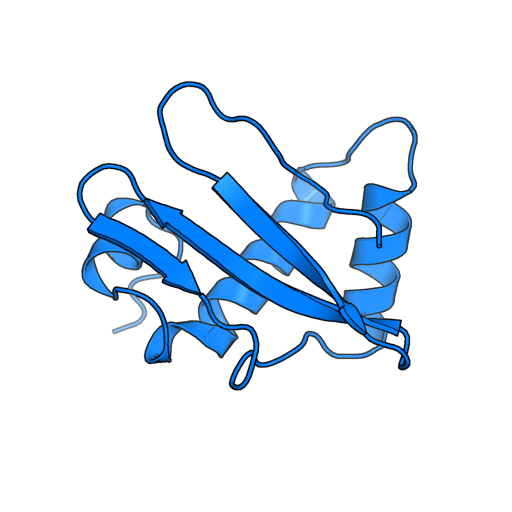828 1.00 83.44 85 THR A N 1
ATOM 692 C CA . THR A 1 85 ? 11.111 -2.768 -12.714 1.00 83.44 85 THR A CA 1
ATOM 693 C C . THR A 1 85 ? 12.430 -3.324 -12.180 1.00 83.44 85 THR A C 1
ATOM 695 O O . THR A 1 85 ? 12.396 -4.144 -11.269 1.00 83.44 85 THR A O 1
ATOM 698 N N . ASP A 1 86 ? 13.567 -2.775 -12.616 1.00 83.69 86 ASP A N 1
ATOM 699 C CA . ASP A 1 86 ? 14.896 -3.121 -12.101 1.00 83.69 86 ASP A CA 1
ATOM 700 C C . ASP A 1 86 ? 15.001 -2.938 -10.577 1.00 83.69 86 ASP A C 1
ATOM 702 O O . ASP A 1 86 ? 15.489 -3.821 -9.875 1.00 83.69 86 ASP A O 1
ATOM 706 N N . ALA A 1 87 ? 14.458 -1.838 -10.037 1.00 84.62 87 ALA A N 1
ATOM 707 C CA . ALA A 1 87 ? 14.428 -1.602 -8.594 1.00 84.62 87 ALA A CA 1
ATOM 708 C C . ALA A 1 87 ? 13.518 -2.611 -7.881 1.00 84.62 87 ALA A C 1
ATOM 710 O O . ALA A 1 87 ? 13.852 -3.134 -6.822 1.00 84.62 87 ALA A O 1
ATOM 711 N N . LEU A 1 88 ? 12.359 -2.924 -8.462 1.00 83.50 88 LEU A N 1
ATOM 712 C CA . LEU A 1 88 ? 11.460 -3.920 -7.884 1.00 83.50 88 LEU A CA 1
ATOM 713 C C . LEU A 1 88 ? 12.094 -5.316 -7.838 1.00 83.50 88 LEU A C 1
ATOM 715 O O . LEU A 1 88 ? 11.878 -6.041 -6.866 1.00 83.50 88 LEU A O 1
ATOM 719 N N . GLU A 1 89 ? 12.879 -5.680 -8.850 1.00 84.50 89 GLU A N 1
ATOM 720 C CA . GLU A 1 89 ? 13.622 -6.941 -8.895 1.00 84.50 89 GLU A CA 1
ATOM 721 C C . GLU A 1 89 ? 14.807 -6.952 -7.923 1.00 84.50 89 GLU A C 1
ATOM 723 O O . GLU A 1 89 ? 14.974 -7.918 -7.179 1.00 84.50 89 GLU A O 1
ATOM 728 N N . GLU A 1 90 ? 15.605 -5.881 -7.879 1.00 82.62 90 GLU A N 1
ATOM 729 C CA . GLU A 1 90 ? 16.764 -5.763 -6.986 1.00 82.62 90 GLU A CA 1
ATOM 730 C C . GLU A 1 90 ? 16.354 -5.868 -5.510 1.00 82.62 90 GLU A C 1
ATOM 732 O O . GLU A 1 90 ? 16.972 -6.590 -4.724 1.00 82.62 90 GLU A O 1
ATOM 737 N N . TYR A 1 91 ? 15.246 -5.221 -5.148 1.00 78.31 91 TYR A N 1
ATOM 738 C CA . TYR A 1 91 ? 14.695 -5.254 -3.795 1.00 78.31 91 TYR A CA 1
ATOM 739 C C . TYR A 1 91 ? 13.758 -6.450 -3.537 1.00 78.31 91 TYR A C 1
ATOM 741 O O . TYR A 1 91 ? 13.201 -6.546 -2.444 1.00 78.31 91 TYR A O 1
ATOM 749 N N . ASN A 1 92 ? 13.593 -7.375 -4.495 1.00 77.38 92 ASN A N 1
ATOM 750 C CA . ASN A 1 92 ? 12.707 -8.549 -4.399 1.00 77.38 92 ASN A CA 1
ATOM 751 C C . ASN A 1 92 ? 11.258 -8.198 -3.989 1.00 77.38 92 ASN A C 1
ATOM 753 O O . ASN A 1 92 ? 10.606 -8.921 -3.236 1.00 77.38 92 ASN A O 1
ATOM 757 N N . LEU A 1 93 ? 10.747 -7.062 -4.470 1.00 80.31 93 LEU A N 1
ATOM 758 C CA . LEU A 1 93 ? 9.396 -6.565 -4.177 1.00 80.31 93 LEU A CA 1
ATOM 759 C C . LEU A 1 93 ? 8.340 -7.087 -5.148 1.00 80.31 93 LEU A C 1
ATOM 761 O O . LEU A 1 93 ? 7.141 -7.018 -4.875 1.00 80.31 93 LEU A O 1
ATOM 765 N N . ILE A 1 94 ? 8.784 -7.606 -6.286 1.00 77.00 94 ILE A N 1
ATOM 766 C CA . ILE A 1 94 ? 7.966 -8.405 -7.182 1.00 77.00 94 ILE A CA 1
ATOM 767 C C . ILE A 1 94 ? 8.643 -9.755 -7.342 1.00 77.00 94 ILE A C 1
ATOM 769 O O . ILE A 1 94 ? 9.855 -9.850 -7.524 1.00 77.00 94 ILE A O 1
ATOM 773 N N . ASP A 1 95 ? 7.843 -10.806 -7.248 1.00 62.06 95 ASP A N 1
ATOM 774 C CA . ASP A 1 95 ? 8.311 -12.145 -7.555 1.00 62.06 95 ASP A CA 1
ATOM 775 C C . ASP A 1 95 ? 8.689 -12.192 -9.043 1.00 62.06 95 ASP A C 1
ATOM 777 O O . ASP A 1 95 ? 7.948 -11.659 -9.883 1.00 62.06 95 ASP A O 1
ATOM 781 N N . LYS A 1 96 ? 9.830 -12.814 -9.366 1.00 50.00 96 LYS A N 1
ATOM 782 C CA . LYS A 1 96 ? 10.227 -13.141 -10.743 1.00 50.00 96 LYS A CA 1
ATOM 783 C C . LYS A 1 96 ? 9.302 -14.232 -11.282 1.00 50.00 96 LYS A C 1
ATOM 785 O O . LYS A 1 96 ? 9.723 -15.353 -11.548 1.00 50.00 96 LYS A O 1
ATOM 790 N N . GLN A 1 97 ? 8.021 -13.922 -11.429 1.00 39.88 97 GLN A N 1
ATOM 791 C CA . GLN A 1 97 ? 7.118 -14.776 -12.178 1.00 39.88 97 GLN A CA 1
ATOM 792 C C . GLN A 1 97 ? 7.372 -14.506 -13.659 1.00 39.88 97 GLN A C 1
ATOM 794 O O . GLN A 1 97 ? 6.962 -13.472 -14.188 1.00 39.88 97 GLN A O 1
ATOM 799 N N . GLN A 1 98 ? 8.160 -15.432 -14.218 1.00 37.59 98 GLN A N 1
ATOM 800 C CA . GLN A 1 98 ? 8.459 -15.683 -15.631 1.00 37.59 98 GLN A CA 1
ATOM 801 C C . GLN A 1 98 ? 7.286 -15.441 -16.581 1.00 37.59 98 GLN A C 1
ATOM 803 O O . GLN A 1 98 ? 6.135 -15.760 -16.203 1.00 37.59 98 GLN A O 1
#

Solvent-accessible surface area (backbone atoms only — not comparable to full-atom values): 5848 Å² total; per-residue (Å²): 135,78,74,59,75,60,84,49,93,78,74,35,42,50,36,46,39,74,45,96,86,56,27,38,26,50,31,34,42,28,43,72,97,79,47,78,44,77,33,75,90,78,45,48,58,44,54,66,70,57,16,46,53,48,52,57,42,72,68,41,95,66,70,55,56,83,72,44,48,60,57,53,37,48,45,48,54,73,33,40,92,76,45,64,60,68,57,33,52,76,70,63,54,42,81,90,75,127

Secondary structure (DSSP, 8-state):
--------SSS-EEEEEE-TTS-EEEEEEEETTTEEEE-TTT--B--HHHHHHHHHHHHSSS--HHHHHHHHHHHHHHTGGGS-HHHHHHTT-S----

Nearest PDB structures (foldseek):
  3qbx-assembly1_B  TM=4.268E-01  e=1.834E+00  Pseudomonas aeruginosa
  4mo5-assembly1_A  TM=4.584E-01  e=3.711E+00  Pseudomonas aeruginosa

Sequence (98 aa):
MAIFTKHVRKGHFIDFNLTTDKLISLCRISFDGYGCCNLTDNSKKLDFEKSKKFIDEITKTELEQESLTPLVLELIKINKEHIWTDALEEYNLIDKQQ

pLDDT: mean 79.08, std 16.58, range [27.86, 93.25]